Protein AF-A0A7X8T8I6-F1 (afdb_monomer)

Foldseek 3Di:
DDDDPDPDDDDPDPPQQKDWDKDADPPPRDIDIDIGGDPPDDDALVVSLVSLLVNLLVVLVVVCVSVVNDDDDPVRSVVSSVVSSVVVSVVCCVVVVPPDPND

Mean predicted aligned error: 7.25 Å

Solvent-accessible surface area (backbone atoms only — not comparable to full-atom values): 6509 Å² total; per-residue (Å²): 132,87,73,72,99,58,91,66,75,78,90,82,60,86,93,51,65,46,50,68,47,79,47,72,38,93,86,76,70,50,72,49,77,47,78,46,72,54,84,78,67,96,65,54,68,66,59,52,51,54,41,45,46,55,40,20,48,53,53,46,53,51,50,30,56,73,74,69,50,86,74,73,52,74,65,55,50,53,53,47,34,50,54,45,26,52,53,51,51,53,53,48,45,73,7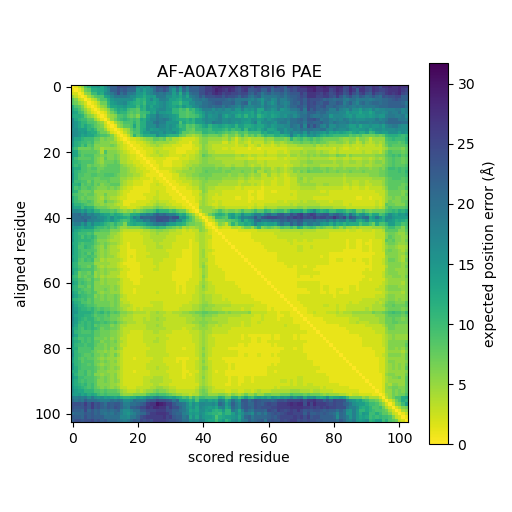5,65,54,83,84,66,84,79,125

Secondary structure (DSSP, 8-state):
-PPPS-SSPP---TT-SEEEEEEE-TTT--EEEEEEE---S---HHHHHHHHHHHHHHHHHHHHHHHT-SS--HHHHHHHHHHHHHHHHHHHHHHH-SS----

Radius of gyration: 15.05 Å; Cα contacts (8 Å, |Δi|>4): 77; chains: 1; bounding box: 36×36×39 Å

Structure (mmCIF, N/CA/C/O backbone):
data_AF-A0A7X8T8I6-F1
#
_entry.id   AF-A0A7X8T8I6-F1
#
loop_
_atom_site.group_PDB
_atom_site.id
_atom_site.type_symbol
_atom_site.label_atom_id
_atom_site.label_alt_id
_atom_site.label_comp_id
_atom_site.label_asym_id
_atom_site.label_entity_id
_atom_site.label_seq_id
_atom_site.pdbx_PDB_ins_code
_atom_site.Cartn_x
_atom_site.Cartn_y
_atom_site.Cartn_z
_atom_site.occupancy
_atom_site.B_iso_or_equiv
_atom_site.auth_seq_id
_atom_site.auth_comp_id
_atom_site.auth_asym_id
_atom_site.auth_atom_id
_atom_site.pdbx_PDB_model_num
ATOM 1 N N . MET A 1 1 ? 11.773 -21.744 1.886 1.00 35.81 1 MET A N 1
ATOM 2 C CA . MET A 1 1 ? 10.800 -20.642 2.030 1.00 35.81 1 MET A CA 1
ATOM 3 C C . MET A 1 1 ? 10.059 -20.865 3.340 1.00 35.81 1 MET A C 1
ATOM 5 O O . MET A 1 1 ? 9.284 -21.810 3.426 1.00 35.81 1 MET A O 1
ATOM 9 N N . GLN A 1 2 ? 10.402 -20.117 4.392 1.00 30.53 2 GLN A N 1
ATOM 10 C CA . GLN A 1 2 ? 9.700 -20.209 5.676 1.00 30.53 2 GLN A CA 1
ATOM 11 C C . GLN A 1 2 ? 8.311 -19.603 5.491 1.00 30.53 2 GLN A C 1
ATOM 13 O O . GLN A 1 2 ? 8.185 -18.434 5.142 1.00 30.53 2 GLN A O 1
ATOM 18 N N . ARG A 1 3 ? 7.278 -20.427 5.659 1.00 41.41 3 ARG A N 1
ATOM 19 C CA . ARG A 1 3 ? 5.897 -19.959 5.706 1.00 41.41 3 ARG A CA 1
ATOM 20 C C . ARG A 1 3 ? 5.717 -19.301 7.069 1.00 41.41 3 ARG A C 1
ATOM 22 O O . ARG A 1 3 ? 5.993 -19.942 8.084 1.00 41.41 3 ARG A O 1
ATOM 29 N N . LEU A 1 4 ? 5.285 -18.038 7.098 1.00 50.59 4 LEU A N 1
ATOM 30 C CA . LEU A 1 4 ? 4.650 -17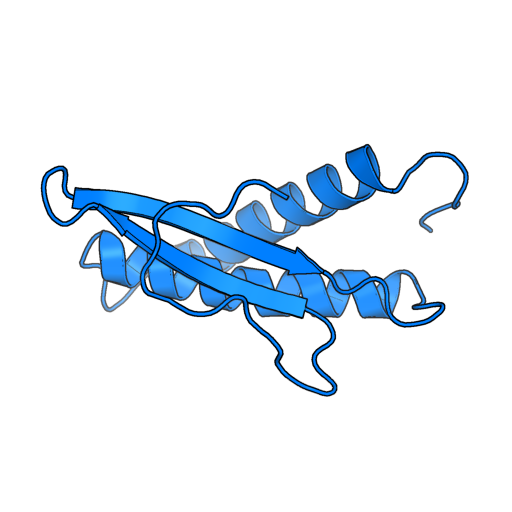.506 8.303 1.00 50.59 4 LEU A CA 1
ATOM 31 C C . LEU A 1 4 ? 3.537 -18.501 8.658 1.00 50.59 4 LEU A C 1
ATOM 33 O O . LEU A 1 4 ? 2.881 -19.002 7.744 1.00 50.59 4 LEU A O 1
ATOM 37 N N . ASN A 1 5 ? 3.357 -18.842 9.932 1.00 53.53 5 ASN A N 1
ATOM 38 C CA . ASN A 1 5 ? 2.374 -19.836 10.382 1.00 53.53 5 ASN A CA 1
ATOM 39 C C . ASN A 1 5 ? 0.933 -19.280 10.277 1.00 53.53 5 ASN A C 1
ATOM 41 O O . ASN A 1 5 ? 0.187 -19.258 11.248 1.00 53.53 5 ASN A O 1
ATOM 45 N N . SER A 1 6 ? 0.596 -18.735 9.109 1.00 48.62 6 SER A N 1
ATOM 46 C CA . SER A 1 6 ? -0.675 -18.142 8.739 1.00 48.62 6 SER A CA 1
ATOM 47 C C . SER A 1 6 ? -1.511 -19.200 8.034 1.00 48.62 6 SER A C 1
ATOM 49 O O . SER A 1 6 ? -1.027 -19.899 7.141 1.00 48.62 6 SER A O 1
ATOM 51 N N . ALA A 1 7 ? -2.776 -19.306 8.436 1.00 55.66 7 ALA A N 1
ATOM 52 C CA . ALA A 1 7 ? -3.763 -20.136 7.756 1.00 55.66 7 ALA A CA 1
ATOM 53 C C . ALA A 1 7 ? -4.179 -19.553 6.393 1.00 55.66 7 ALA A C 1
ATOM 55 O O . ALA A 1 7 ? -4.833 -20.239 5.609 1.00 55.66 7 ALA A O 1
ATOM 56 N N . ILE A 1 8 ? -3.817 -18.297 6.107 1.00 55.16 8 ILE A N 1
ATOM 57 C CA . ILE A 1 8 ? -4.191 -17.631 4.865 1.00 55.16 8 ILE A CA 1
ATOM 58 C C . ILE A 1 8 ? -3.227 -18.099 3.762 1.00 55.16 8 ILE A C 1
ATOM 60 O O . ILE A 1 8 ? -2.009 -17.967 3.933 1.00 55.16 8 ILE A O 1
ATOM 64 N N . PRO A 1 9 ? -3.730 -18.667 2.647 1.00 60.09 9 PRO A N 1
ATOM 65 C CA . PRO A 1 9 ? -2.879 -19.073 1.537 1.00 60.09 9 PRO A CA 1
ATOM 66 C C . PRO A 1 9 ? -2.058 -17.883 1.032 1.00 60.09 9 PRO A C 1
ATOM 68 O O . PRO A 1 9 ? -2.509 -16.736 1.073 1.00 60.09 9 PRO A O 1
ATOM 71 N N . TRP A 1 10 ? -0.836 -18.162 0.568 1.00 60.19 10 TRP A N 1
ATOM 72 C CA . TRP A 1 10 ? -0.046 -17.153 -0.133 1.00 60.19 10 TRP A CA 1
ATOM 73 C C . TRP A 1 10 ? -0.861 -16.657 -1.332 1.00 60.19 10 TRP A C 1
ATOM 75 O O . TRP A 1 10 ? -1.450 -17.497 -2.021 1.00 60.19 10 TRP A O 1
ATOM 85 N N . PRO A 1 11 ? -0.931 -15.342 -1.576 1.00 58.59 11 PRO A N 1
ATOM 86 C CA . PRO A 1 11 ? -1.724 -14.804 -2.666 1.00 58.59 11 PRO A CA 1
ATOM 87 C C . PRO A 1 11 ? -1.154 -15.273 -4.005 1.00 58.59 11 PRO A C 1
ATOM 89 O O . PRO A 1 11 ? -0.152 -14.758 -4.492 1.00 58.59 11 PRO A O 1
ATOM 92 N N . ASP A 1 12 ? -1.797 -16.274 -4.597 1.00 55.41 12 ASP A N 1
ATOM 93 C CA . ASP A 1 12 ? -1.667 -16.605 -6.010 1.00 55.41 12 ASP A CA 1
ATOM 94 C C . ASP A 1 12 ? -2.874 -15.986 -6.711 1.00 55.41 12 ASP A C 1
ATOM 96 O O . ASP A 1 12 ? -3.899 -16.638 -6.905 1.00 55.41 12 ASP A O 1
ATOM 100 N N . VAL A 1 13 ? -2.806 -14.672 -6.952 1.00 60.72 13 VAL A N 1
ATOM 101 C CA . VAL A 1 13 ? -3.826 -13.950 -7.721 1.00 60.72 13 VAL A CA 1
ATOM 102 C C . VAL A 1 13 ? -3.325 -13.867 -9.164 1.00 60.72 13 VAL A C 1
ATOM 104 O O . VAL A 1 13 ? -2.426 -13.064 -9.447 1.00 60.72 13 VAL A O 1
ATOM 107 N N . PRO A 1 14 ? -3.859 -14.688 -10.090 1.00 55.97 14 PRO A N 1
ATOM 108 C CA . PRO A 1 14 ? -3.423 -14.666 -11.477 1.00 55.97 14 PRO A CA 1
ATOM 109 C C . PRO A 1 14 ? -3.650 -13.274 -12.074 1.00 55.97 14 PRO A C 1
ATOM 111 O O . PRO A 1 14 ? -4.703 -12.673 -11.868 1.00 55.97 14 PRO A O 1
ATOM 114 N N . ASN A 1 15 ? -2.679 -12.776 -12.841 1.00 62.97 15 ASN A N 1
ATOM 115 C CA . ASN A 1 15 ? -2.713 -11.471 -13.521 1.00 62.97 15 ASN A CA 1
ATOM 116 C C . ASN A 1 15 ? -2.707 -10.221 -12.615 1.00 62.97 15 ASN A C 1
ATOM 118 O O . ASN A 1 15 ? -2.918 -9.117 -13.118 1.00 62.97 15 ASN A O 1
ATOM 122 N N . ALA A 1 16 ? -2.434 -10.346 -11.313 1.00 72.12 16 ALA A N 1
ATOM 123 C CA . ALA A 1 16 ? -2.253 -9.183 -10.446 1.00 72.12 16 ALA A CA 1
ATOM 124 C C . ALA A 1 16 ? -0.832 -8.604 -10.565 1.00 72.12 16 ALA A C 1
ATOM 126 O O . ALA A 1 16 ? 0.155 -9.342 -10.612 1.00 72.12 16 ALA A O 1
ATOM 127 N N . GLY A 1 17 ? -0.725 -7.273 -10.605 1.00 79.00 17 GLY A N 1
ATOM 128 C CA . GLY A 1 17 ? 0.561 -6.566 -10.593 1.00 79.00 17 GLY A CA 1
ATOM 129 C C . GLY A 1 17 ? 1.225 -6.490 -9.218 1.00 79.00 17 GLY A C 1
ATOM 130 O O . GLY A 1 17 ? 2.450 -6.415 -9.106 1.00 79.00 17 GLY A O 1
ATOM 131 N N . GLY A 1 18 ? 0.399 -6.530 -8.181 1.00 85.50 18 GLY A N 1
ATOM 132 C CA . GLY A 1 18 ? 0.772 -6.563 -6.781 1.00 85.50 18 GLY A CA 1
ATOM 133 C C . GLY A 1 18 ? -0.387 -7.111 -5.953 1.00 85.50 18 GLY A C 1
ATOM 134 O O . GLY A 1 18 ? -1.430 -7.474 -6.501 1.00 85.50 18 GLY A O 1
ATOM 135 N N . HIS A 1 19 ? -0.166 -7.242 -4.652 1.00 87.69 19 HIS A N 1
ATOM 136 C CA . HIS A 1 19 ? -1.169 -7.715 -3.714 1.00 87.69 19 HIS A CA 1
ATOM 137 C C . HIS A 1 19 ? -0.876 -7.220 -2.299 1.00 87.69 19 HIS A C 1
ATOM 139 O O . HIS A 1 19 ? 0.268 -7.294 -1.843 1.00 87.69 19 HIS A O 1
ATOM 145 N N . THR A 1 20 ? -1.919 -6.820 -1.575 1.00 89.75 20 THR A N 1
ATOM 146 C CA . THR A 1 20 ? -1.850 -6.465 -0.157 1.00 89.75 20 THR A CA 1
ATOM 147 C C . THR A 1 20 ? -2.590 -7.491 0.690 1.00 89.75 20 THR A C 1
ATOM 149 O O . THR A 1 20 ? -3.783 -7.722 0.508 1.00 89.75 20 THR A O 1
ATOM 152 N N . GLN A 1 21 ? -1.885 -8.071 1.658 1.00 87.50 21 GLN A N 1
ATOM 153 C CA . GLN A 1 21 ? -2.416 -9.043 2.604 1.00 87.50 21 GLN A CA 1
ATOM 154 C C . GLN A 1 21 ? -2.226 -8.549 4.035 1.00 87.50 21 GLN A C 1
ATOM 156 O O . GLN A 1 21 ? -1.127 -8.174 4.430 1.00 87.50 21 GLN A O 1
ATOM 161 N N . TRP A 1 22 ? -3.276 -8.616 4.843 1.00 86.25 22 TRP A N 1
ATOM 162 C CA . TRP A 1 22 ? -3.214 -8.340 6.274 1.00 86.25 22 TRP A CA 1
ATOM 163 C C . TRP A 1 22 ? -3.226 -9.652 7.064 1.00 86.25 22 TRP A C 1
ATOM 165 O O . TRP A 1 22 ? -4.033 -10.547 6.816 1.00 86.25 22 TRP A O 1
ATOM 175 N N . LEU A 1 23 ? -2.302 -9.761 8.016 1.00 86.25 23 LEU A N 1
ATOM 176 C CA . LEU A 1 23 ? -2.201 -10.835 8.994 1.00 86.25 23 LEU A CA 1
ATOM 177 C C . LEU A 1 23 ? -2.394 -10.257 10.402 1.00 86.25 23 LEU A C 1
ATOM 179 O O . LEU A 1 23 ? -1.706 -9.307 10.769 1.00 86.25 23 LEU A O 1
ATOM 183 N N . LYS A 1 24 ? -3.297 -10.836 11.196 1.00 86.81 24 LYS A N 1
ATOM 184 C CA . LYS A 1 24 ? -3.555 -10.445 12.589 1.00 86.81 24 LYS A CA 1
ATOM 185 C C . LYS A 1 24 ? -3.171 -11.569 13.543 1.00 86.81 24 LYS A C 1
ATOM 187 O O . LYS A 1 24 ? -3.391 -12.740 13.242 1.00 86.81 24 LYS A O 1
ATOM 192 N N . ASN A 1 25 ? -2.615 -11.222 14.697 1.00 85.75 25 ASN A N 1
ATOM 193 C CA . ASN A 1 25 ? -2.431 -12.146 15.802 1.00 85.75 25 ASN A CA 1
ATOM 194 C C . ASN A 1 25 ? -3.665 -12.122 16.712 1.00 85.75 25 ASN A C 1
ATOM 196 O O . ASN A 1 25 ? -3.869 -11.173 17.464 1.00 85.75 25 ASN A O 1
ATOM 200 N N . ASP A 1 26 ? -4.445 -13.202 16.705 1.00 83.44 26 ASP A N 1
ATOM 201 C CA . ASP A 1 26 ? -5.686 -13.308 17.487 1.00 83.44 26 ASP A CA 1
ATOM 202 C C . ASP A 1 26 ? -5.487 -13.207 19.011 1.00 83.44 26 ASP A C 1
ATOM 204 O O . ASP A 1 26 ? -6.450 -13.003 19.747 1.00 83.44 26 ASP A O 1
ATOM 208 N N . LYS A 1 27 ? -4.255 -13.375 19.513 1.00 85.00 27 LYS A N 1
ATOM 209 C CA . LYS A 1 27 ? -3.948 -13.299 20.951 1.00 85.00 27 LYS A CA 1
ATOM 210 C C . LYS A 1 27 ? -3.462 -11.926 21.397 1.00 85.00 27 LYS A C 1
ATOM 212 O O . LYS A 1 27 ? -3.745 -11.541 22.527 1.00 85.00 27 LYS A O 1
ATOM 217 N N . THR A 1 28 ? -2.668 -11.249 20.569 1.00 89.38 28 THR A N 1
ATOM 218 C CA . THR A 1 28 ? -2.023 -9.971 20.932 1.00 89.38 28 THR A CA 1
ATOM 219 C C . THR A 1 28 ? -2.671 -8.768 20.269 1.00 89.38 28 THR A C 1
ATOM 221 O O . THR A 1 28 ? -2.324 -7.645 20.610 1.00 89.38 28 THR A O 1
ATOM 224 N N . ASP A 1 29 ? -3.593 -8.998 19.336 1.00 84.44 29 ASP A N 1
ATOM 225 C CA . ASP A 1 29 ? -4.199 -7.991 18.465 1.00 84.44 29 ASP A CA 1
ATOM 226 C C . ASP A 1 29 ? -3.219 -7.336 17.473 1.00 84.44 29 ASP A C 1
ATOM 228 O O . ASP A 1 29 ? -3.653 -6.636 16.569 1.00 84.44 29 ASP A O 1
ATOM 232 N N . GLU A 1 30 ? -1.915 -7.619 17.560 1.00 89.00 30 GLU A N 1
ATOM 233 C CA . GLU A 1 30 ? -0.905 -7.089 16.641 1.00 89.00 30 GLU A CA 1
ATOM 234 C C . GLU A 1 30 ? -1.192 -7.495 15.190 1.00 89.00 30 GLU A C 1
ATOM 236 O O . GLU A 1 30 ? -1.536 -8.646 14.900 1.00 89.00 30 GLU A O 1
ATOM 241 N N . ALA A 1 31 ? -0.992 -6.559 14.263 1.00 88.62 31 ALA A N 1
ATOM 242 C CA . ALA A 1 31 ? -1.206 -6.773 12.840 1.00 88.62 31 ALA A CA 1
ATOM 243 C C . ALA A 1 31 ? 0.054 -6.480 12.018 1.00 88.62 31 ALA A C 1
ATOM 245 O O . ALA A 1 31 ? 0.836 -5.578 12.316 1.00 88.62 31 ALA A O 1
ATOM 246 N N . ILE A 1 32 ? 0.227 -7.245 10.944 1.00 91.81 32 ILE A N 1
ATOM 247 C CA . ILE A 1 32 ? 1.225 -7.016 9.902 1.00 91.81 32 ILE A CA 1
ATOM 248 C C . ILE A 1 32 ? 0.481 -6.884 8.579 1.00 91.81 32 ILE A C 1
ATOM 250 O O . ILE A 1 32 ? -0.393 -7.695 8.271 1.00 91.81 32 ILE A O 1
ATOM 254 N N . ILE A 1 33 ? 0.865 -5.895 7.777 1.00 92.81 33 ILE A N 1
ATOM 255 C CA . ILE A 1 33 ? 0.394 -5.748 6.402 1.00 92.81 33 ILE A CA 1
ATOM 256 C C . ILE A 1 33 ? 1.568 -6.045 5.470 1.00 92.81 33 ILE A C 1
ATOM 258 O O . ILE A 1 33 ? 2.640 -5.452 5.581 1.00 92.81 33 ILE A O 1
ATOM 262 N N . LEU A 1 34 ? 1.370 -7.002 4.572 1.00 91.50 34 LEU A N 1
ATOM 263 C CA . LEU A 1 34 ? 2.323 -7.429 3.562 1.00 91.50 34 LEU A CA 1
ATOM 264 C C . LEU A 1 34 ? 1.889 -6.866 2.215 1.00 91.50 34 LEU A C 1
ATOM 266 O O . LEU A 1 34 ? 0.813 -7.199 1.729 1.00 91.50 34 LEU A O 1
ATOM 270 N N . VAL A 1 35 ? 2.750 -6.060 1.602 1.00 91.19 35 VAL A N 1
ATOM 271 C CA . VAL A 1 35 ? 2.586 -5.612 0.216 1.00 91.19 35 VAL A CA 1
ATOM 272 C C . VAL A 1 35 ? 3.569 -6.381 -0.652 1.00 91.19 35 VAL A C 1
ATOM 274 O O . VAL A 1 35 ? 4.778 -6.363 -0.415 1.00 91.19 35 VAL A O 1
ATOM 277 N N . VAL A 1 36 ? 3.045 -7.067 -1.658 1.00 88.19 36 VAL A N 1
ATOM 278 C CA . VAL A 1 36 ? 3.807 -7.870 -2.608 1.00 88.19 36 VAL A CA 1
ATOM 279 C C . VAL A 1 36 ? 3.725 -7.196 -3.967 1.00 88.19 36 VAL A C 1
ATOM 281 O O . VAL A 1 36 ? 2.637 -6.932 -4.462 1.00 88.19 36 VAL A O 1
ATOM 284 N N . ILE A 1 37 ? 4.873 -6.947 -4.593 1.00 86.38 37 ILE A N 1
ATOM 285 C CA . ILE A 1 37 ? 4.948 -6.510 -5.990 1.00 86.38 37 ILE A CA 1
ATOM 286 C C . ILE A 1 37 ? 5.464 -7.689 -6.805 1.00 86.38 37 ILE A C 1
ATOM 288 O O . ILE A 1 37 ? 6.546 -8.213 -6.528 1.00 86.38 37 ILE A O 1
ATOM 292 N N . HIS A 1 38 ? 4.674 -8.150 -7.773 1.00 82.38 38 HIS A N 1
ATOM 293 C CA . HIS A 1 38 ? 5.037 -9.318 -8.565 1.00 82.38 38 HIS A CA 1
ATOM 294 C C . HIS A 1 38 ? 6.170 -8.978 -9.536 1.00 82.38 38 HIS A C 1
ATOM 296 O O . HIS A 1 38 ? 6.161 -7.943 -10.196 1.00 82.38 38 HIS A O 1
ATOM 302 N N . SER A 1 39 ? 7.139 -9.887 -9.662 1.00 72.75 39 SER A N 1
ATOM 303 C CA . SER A 1 39 ? 8.273 -9.751 -10.587 1.00 72.75 39 SER A CA 1
ATOM 304 C C . SER A 1 39 ? 7.905 -10.009 -12.053 1.00 72.75 39 SER A C 1
ATOM 306 O O . SER A 1 39 ? 8.785 -10.011 -12.915 1.00 72.75 39 SER A O 1
ATOM 308 N N . ALA A 1 40 ? 6.628 -10.281 -12.343 1.00 60.97 40 ALA A N 1
ATOM 309 C CA . ALA A 1 40 ? 6.173 -10.673 -13.664 1.00 60.97 40 ALA A CA 1
ATOM 310 C C . ALA A 1 40 ? 6.280 -9.499 -14.657 1.00 60.97 40 ALA A C 1
ATOM 312 O O . ALA A 1 40 ? 5.511 -8.541 -14.594 1.00 60.97 40 ALA A O 1
ATOM 313 N N . ALA A 1 41 ? 7.218 -9.665 -15.594 1.00 49.31 41 ALA A N 1
ATOM 314 C CA . ALA A 1 41 ? 7.523 -8.836 -16.761 1.00 49.31 41 ALA A CA 1
ATOM 315 C C . ALA A 1 41 ? 8.174 -7.464 -16.501 1.00 49.31 41 ALA A C 1
ATOM 317 O O . ALA A 1 41 ? 8.109 -6.881 -15.420 1.00 49.31 41 ALA A O 1
ATOM 318 N N . GLU A 1 42 ? 8.873 -6.981 -17.530 1.00 57.34 42 GLU A N 1
ATO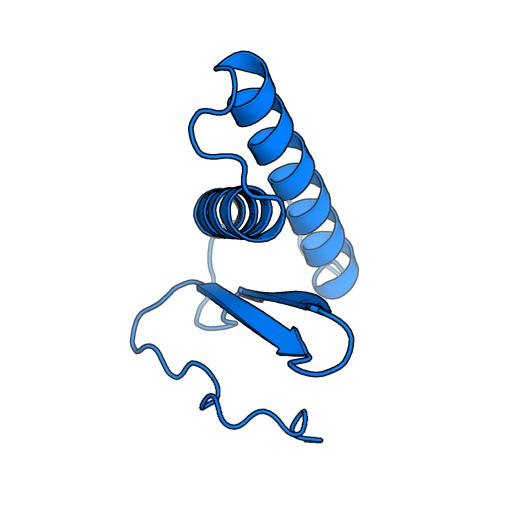M 319 C CA . GLU A 1 42 ? 9.480 -5.654 -17.617 1.00 57.34 42 GLU A CA 1
ATOM 320 C C . GLU A 1 42 ? 8.402 -4.572 -17.513 1.00 57.34 42 GLU A C 1
ATOM 322 O O . GLU A 1 42 ? 7.868 -4.105 -18.512 1.00 57.34 42 GLU A O 1
ATOM 327 N N . ARG A 1 43 ? 8.057 -4.199 -16.283 1.00 70.00 43 ARG A N 1
ATOM 328 C CA . ARG A 1 43 ? 7.185 -3.061 -16.018 1.00 70.00 43 ARG A CA 1
ATOM 329 C C . ARG A 1 43 ? 7.987 -1.773 -16.087 1.00 70.00 43 ARG A C 1
ATOM 331 O O . ARG A 1 43 ? 9.054 -1.667 -15.472 1.00 70.00 43 ARG A O 1
ATOM 338 N N . ASP A 1 44 ? 7.449 -0.802 -16.814 1.00 79.62 44 ASP A N 1
ATOM 339 C CA . ASP A 1 44 ? 7.896 0.584 -16.726 1.00 79.62 44 ASP A CA 1
ATOM 340 C C . ASP A 1 44 ? 7.752 1.077 -15.272 1.00 79.62 44 ASP A C 1
ATOM 342 O O . ASP A 1 44 ? 6.882 0.633 -14.516 1.00 79.62 44 ASP A O 1
ATOM 346 N N . ALA A 1 45 ? 8.626 1.998 -14.870 1.00 83.06 45 ALA A N 1
ATOM 347 C CA . ALA A 1 45 ? 8.614 2.627 -13.561 1.00 83.06 45 ALA A CA 1
ATOM 348 C C . ALA A 1 45 ? 7.230 3.184 -13.202 1.00 83.06 45 ALA A C 1
ATOM 350 O O . ALA A 1 45 ? 6.787 3.021 -12.063 1.00 83.06 45 ALA A O 1
ATOM 351 N N . LEU A 1 46 ? 6.522 3.777 -14.171 1.00 85.31 46 LEU A N 1
ATOM 352 C CA . LEU A 1 46 ? 5.172 4.290 -13.955 1.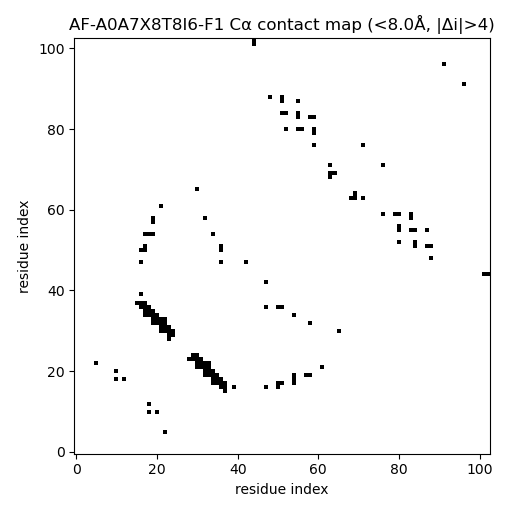00 85.31 46 LEU A CA 1
ATOM 353 C C . LEU A 1 46 ? 4.194 3.181 -13.547 1.00 85.31 46 LEU A C 1
ATOM 355 O O . LEU A 1 46 ? 3.459 3.353 -12.581 1.00 85.31 46 LEU A O 1
ATOM 359 N N . GLU A 1 47 ? 4.198 2.031 -14.223 1.00 86.00 47 GLU A N 1
ATOM 360 C CA . GLU A 1 47 ? 3.284 0.921 -13.910 1.00 86.00 47 GLU A CA 1
ATOM 361 C C . GLU A 1 47 ? 3.510 0.363 -12.504 1.00 86.00 47 GLU A C 1
ATOM 363 O O . GLU A 1 47 ? 2.560 0.034 -11.785 1.00 86.00 47 GLU A O 1
ATOM 368 N N . VAL A 1 48 ? 4.774 0.270 -12.090 1.00 87.00 48 VAL A N 1
ATOM 369 C CA . VAL A 1 48 ? 5.117 -0.162 -10.734 1.00 87.00 48 VAL A CA 1
ATOM 370 C C . VAL A 1 48 ? 4.680 0.876 -9.709 1.00 87.00 48 VAL A C 1
ATOM 372 O O . VAL A 1 48 ? 4.072 0.497 -8.713 1.00 87.00 48 VAL A O 1
ATOM 375 N N . ILE A 1 49 ? 4.931 2.167 -9.950 1.00 90.75 49 ILE A N 1
ATOM 376 C CA . ILE A 1 49 ? 4.481 3.243 -9.056 1.00 90.75 49 ILE A CA 1
ATOM 377 C C . ILE A 1 49 ? 2.957 3.214 -8.924 1.00 90.75 49 ILE A C 1
ATOM 379 O O . ILE A 1 49 ? 2.451 3.229 -7.807 1.00 90.75 49 ILE A O 1
ATOM 383 N N . MET A 1 50 ? 2.225 3.088 -10.033 1.00 91.56 50 MET A N 1
ATOM 384 C CA . MET A 1 50 ? 0.762 2.993 -10.022 1.00 91.56 50 MET A CA 1
ATOM 385 C C . MET A 1 50 ? 0.269 1.760 -9.257 1.00 91.56 50 MET A C 1
ATOM 387 O O . MET A 1 50 ? -0.704 1.853 -8.513 1.00 91.56 50 MET A O 1
ATOM 391 N N . THR A 1 51 ? 0.963 0.624 -9.387 1.00 91.62 51 THR A N 1
ATOM 392 C CA . THR A 1 51 ? 0.669 -0.581 -8.595 1.00 91.62 51 THR A CA 1
ATOM 393 C C . THR A 1 51 ? 0.901 -0.318 -7.107 1.00 91.62 51 THR A C 1
ATOM 395 O O . THR A 1 51 ? 0.039 -0.619 -6.295 1.00 91.62 51 THR A O 1
ATOM 398 N N . ILE A 1 52 ? 2.026 0.296 -6.731 1.00 93.19 52 ILE A N 1
ATOM 399 C CA . ILE A 1 52 ? 2.330 0.609 -5.329 1.00 93.19 52 ILE A CA 1
ATOM 400 C C . ILE A 1 52 ? 1.295 1.571 -4.735 1.00 93.19 52 ILE A C 1
ATOM 402 O O . ILE A 1 52 ? 0.857 1.361 -3.608 1.00 93.19 52 ILE A O 1
ATOM 406 N N . VAL A 1 53 ? 0.884 2.600 -5.481 1.00 96.00 53 VAL A N 1
ATOM 407 C CA . VAL A 1 53 ? -0.153 3.546 -5.039 1.00 96.00 53 VAL A CA 1
ATOM 408 C C . VAL A 1 53 ? -1.494 2.833 -4.849 1.00 96.00 53 VAL A C 1
ATOM 410 O O . VAL A 1 53 ? -2.176 3.088 -3.862 1.00 96.00 53 VAL A O 1
ATOM 413 N N . HIS A 1 54 ? -1.856 1.907 -5.743 1.00 94.50 54 HIS A N 1
ATOM 414 C CA . HIS A 1 54 ? -3.058 1.082 -5.588 1.00 94.50 54 HIS A CA 1
ATOM 415 C C . HIS A 1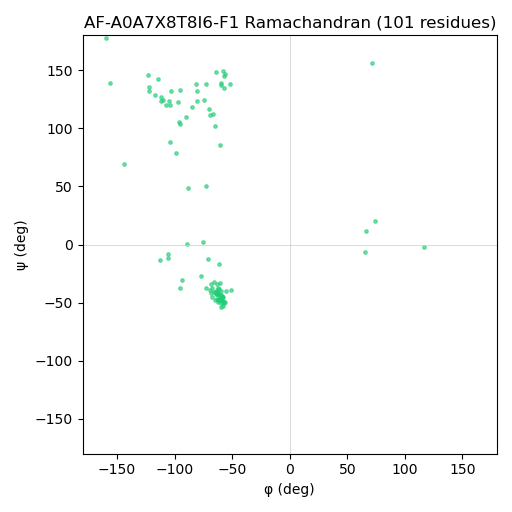 54 ? -3.010 0.250 -4.300 1.00 94.50 54 HIS A C 1
ATOM 417 O O . HIS A 1 54 ? -3.925 0.315 -3.483 1.00 94.50 54 HIS A O 1
ATOM 423 N N . GLU A 1 55 ? -1.909 -0.467 -4.073 1.00 95.62 55 GLU A N 1
ATOM 424 C CA . GLU A 1 55 ? -1.729 -1.265 -2.860 1.00 95.62 55 GLU A CA 1
ATOM 425 C C . GLU A 1 55 ? -1.693 -0.397 -1.586 1.00 95.62 55 GLU A C 1
ATOM 427 O O . GLU A 1 55 ? -2.223 -0.792 -0.549 1.00 95.62 55 GLU A O 1
ATOM 432 N N . ALA A 1 56 ? -1.150 0.823 -1.650 1.00 97.75 56 ALA A N 1
ATOM 433 C CA . ALA A 1 56 ? -1.147 1.760 -0.526 1.00 97.75 56 ALA A CA 1
ATOM 434 C C . ALA A 1 56 ? -2.564 2.144 -0.063 1.00 97.75 56 ALA A C 1
ATOM 436 O O . ALA A 1 56 ? -2.780 2.328 1.137 1.00 97.75 56 ALA A O 1
ATOM 437 N N . VAL A 1 57 ? -3.537 2.213 -0.981 1.00 97.69 57 VAL A N 1
ATOM 438 C CA . VAL A 1 57 ? -4.952 2.419 -0.631 1.00 97.69 57 VAL A CA 1
ATOM 439 C C . VAL A 1 57 ? -5.472 1.251 0.209 1.00 97.69 57 VAL A C 1
ATOM 441 O O . VAL A 1 57 ? -6.140 1.474 1.216 1.00 97.69 57 VAL A O 1
ATOM 444 N N . HIS A 1 58 ? -5.128 0.010 -0.141 1.00 95.69 58 HIS A N 1
ATOM 445 C CA . HIS A 1 58 ? -5.522 -1.161 0.648 1.00 95.69 58 HIS A CA 1
ATOM 446 C C . HIS A 1 58 ? -4.868 -1.177 2.030 1.00 95.69 58 HIS A C 1
ATOM 448 O O . HIS A 1 58 ? -5.540 -1.454 3.021 1.00 95.69 58 HIS A O 1
ATOM 454 N N . VAL A 1 59 ? -3.586 -0.810 2.129 1.00 97.44 59 VAL A N 1
ATOM 455 C CA . VAL A 1 59 ? -2.911 -0.642 3.427 1.00 97.44 59 VAL A CA 1
ATOM 456 C C . VAL A 1 59 ? -3.643 0.391 4.289 1.00 97.44 59 VAL A C 1
ATOM 458 O O . VAL A 1 59 ? -3.877 0.133 5.467 1.00 97.44 59 VAL A O 1
ATOM 461 N N . TRP A 1 60 ? -4.027 1.537 3.714 1.00 97.94 60 TRP A N 1
ATOM 462 C CA . TRP A 1 60 ? -4.782 2.572 4.424 1.00 97.94 60 TRP A CA 1
ATOM 463 C C . TRP A 1 60 ? -6.127 2.049 4.937 1.00 97.94 60 TRP A C 1
ATOM 465 O O . TRP A 1 60 ? -6.439 2.205 6.114 1.00 97.94 60 TRP A O 1
ATOM 475 N N . GLN A 1 61 ? -6.888 1.365 4.080 1.00 96.00 61 GLN A N 1
ATOM 476 C CA . GLN A 1 61 ? -8.175 0.766 4.443 1.00 96.00 61 GLN A CA 1
ATOM 477 C C . GLN A 1 61 ? -8.035 -0.237 5.595 1.00 96.00 61 GLN A C 1
ATOM 479 O O . GLN A 1 61 ? -8.809 -0.178 6.549 1.00 96.00 61 GLN A O 1
ATOM 484 N N . PHE A 1 62 ? -7.025 -1.114 5.547 1.00 95.00 62 PHE A N 1
ATOM 485 C CA . PHE A 1 62 ? -6.756 -2.066 6.628 1.00 95.00 62 PHE A CA 1
ATOM 486 C C . PHE A 1 62 ? -6.291 -1.385 7.912 1.00 95.00 62 PHE A C 1
ATOM 488 O O . PHE A 1 62 ? -6.680 -1.811 8.995 1.00 95.00 62 PHE A O 1
ATOM 495 N N . LEU A 1 63 ? -5.485 -0.326 7.816 1.00 95.94 63 LEU A N 1
ATOM 496 C CA . LEU A 1 63 ? -5.076 0.452 8.981 1.00 95.94 63 LEU A CA 1
ATOM 497 C C . LEU A 1 63 ? -6.287 1.100 9.658 1.00 95.94 63 LEU A C 1
ATOM 499 O O . LEU A 1 63 ? -6.423 0.981 10.872 1.00 95.94 63 LEU A O 1
ATOM 503 N N . CYS A 1 64 ? -7.160 1.749 8.883 1.00 96.75 64 CYS A N 1
ATOM 504 C CA . CYS A 1 64 ? -8.393 2.351 9.383 1.00 96.75 64 CYS A CA 1
ATOM 505 C C . CYS A 1 64 ? -9.281 1.314 10.079 1.00 96.75 64 CYS A C 1
ATOM 507 O O . CYS A 1 64 ? -9.657 1.521 11.231 1.00 96.75 64 CYS A O 1
ATOM 509 N N . ASP A 1 65 ? -9.537 0.173 9.432 1.00 94.44 65 ASP A N 1
ATOM 510 C CA . ASP A 1 65 ? -10.322 -0.917 10.023 1.00 94.44 65 ASP A CA 1
ATOM 511 C C . ASP A 1 65 ? -9.686 -1.438 11.323 1.00 94.44 65 ASP A C 1
ATOM 513 O O . ASP A 1 65 ? -10.355 -1.571 12.348 1.00 94.44 65 ASP A O 1
ATOM 517 N N . HIS A 1 66 ? -8.365 -1.637 11.324 1.00 93.56 66 HIS A N 1
ATOM 518 C CA . HIS A 1 66 ? -7.634 -2.143 12.482 1.00 93.56 66 HIS A CA 1
ATOM 519 C C . HIS A 1 66 ? -7.712 -1.211 13.701 1.00 93.56 66 HIS A C 1
ATOM 521 O O . HIS A 1 66 ? -7.831 -1.697 14.825 1.00 93.56 66 HIS A O 1
ATOM 527 N N . ILE A 1 67 ? -7.678 0.110 13.496 1.00 94.25 67 ILE A N 1
ATOM 528 C CA . ILE A 1 67 ? -7.779 1.099 14.584 1.00 94.25 67 ILE A CA 1
ATOM 529 C C . ILE A 1 67 ? -9.227 1.507 14.905 1.00 94.25 67 ILE A C 1
ATOM 531 O O . ILE A 1 67 ? -9.441 2.343 15.782 1.00 94.25 67 ILE A O 1
ATOM 535 N N . GLY A 1 68 ? -10.219 0.943 14.207 1.00 95.56 68 GLY A N 1
ATOM 536 C CA . GLY A 1 68 ? -11.633 1.285 14.370 1.00 95.56 68 GLY A CA 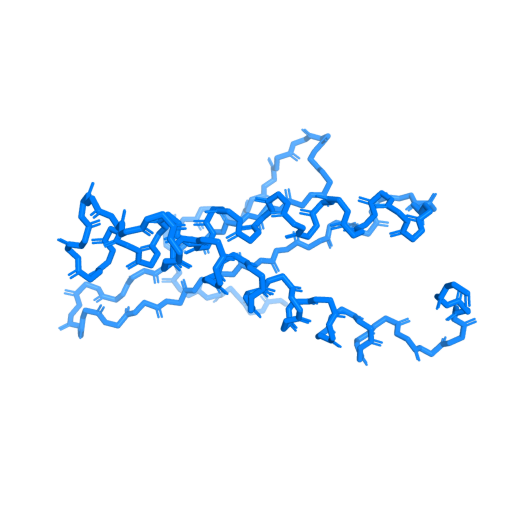1
ATOM 537 C C . GLY A 1 68 ? -12.035 2.643 13.779 1.00 95.56 68 GLY A C 1
ATOM 538 O O . GLY A 1 68 ? -13.066 3.197 14.163 1.00 95.56 68 GLY A O 1
ATOM 539 N N . GLU A 1 69 ? -11.242 3.191 12.856 1.00 97.25 69 GLU A N 1
ATOM 540 C CA . GLU A 1 69 ? -11.564 4.415 12.122 1.00 97.25 69 GLU A CA 1
ATOM 541 C C . GLU A 1 69 ? -12.443 4.084 10.908 1.00 97.25 69 GLU A C 1
ATOM 543 O O . GLU A 1 69 ? -12.036 3.366 10.000 1.00 97.25 69 GLU A O 1
ATOM 548 N N . SER A 1 70 ? -13.660 4.628 10.877 1.00 95.50 70 SER A N 1
ATOM 549 C CA . SER A 1 70 ? -14.664 4.337 9.837 1.00 95.50 70 SER A CA 1
ATOM 550 C C . SER A 1 70 ? -14.974 5.529 8.931 1.00 95.50 70 SER A C 1
ATOM 552 O O . SER A 1 70 ? -15.609 5.365 7.888 1.00 95.50 70 SER A O 1
ATOM 554 N N . LYS A 1 71 ? -14.541 6.734 9.312 1.00 96.94 71 LYS A N 1
ATOM 555 C CA . LYS A 1 71 ? -14.736 7.968 8.555 1.00 96.94 71 LYS A CA 1
ATOM 556 C C . LYS A 1 71 ? -13.500 8.866 8.708 1.00 96.94 71 LYS A C 1
ATOM 558 O O . LYS A 1 71 ? -13.598 9.934 9.325 1.00 96.94 71 LYS A O 1
ATOM 563 N N . PRO A 1 72 ? -12.353 8.465 8.127 1.00 96.75 72 PRO A N 1
ATOM 564 C CA . PRO A 1 72 ? -11.164 9.300 8.149 1.00 96.75 72 PRO A CA 1
ATOM 565 C C . PRO A 1 72 ? -11.462 10.666 7.519 1.00 96.75 72 PRO A C 1
ATOM 567 O O . PRO A 1 72 ? -12.254 10.794 6.581 1.00 96.75 72 PRO A O 1
ATOM 570 N N . GLY A 1 73 ? -10.837 11.716 8.051 1.00 97.81 73 GLY A N 1
ATOM 571 C CA . GLY A 1 73 ? -10.902 13.037 7.432 1.00 97.81 73 GLY A CA 1
ATOM 572 C C . GLY A 1 73 ? -10.246 13.024 6.049 1.00 97.81 73 GLY A C 1
ATOM 573 O O . GLY A 1 73 ? -9.266 12.315 5.842 1.00 97.81 73 GLY A O 1
ATOM 574 N N . ILE A 1 74 ? -10.735 13.856 5.125 1.00 97.88 74 ILE A N 1
ATOM 575 C CA . ILE A 1 74 ? -10.242 13.891 3.735 1.00 97.88 74 ILE A CA 1
ATOM 576 C C . ILE A 1 74 ? -8.723 14.126 3.643 1.00 97.88 74 ILE A C 1
ATOM 578 O O . ILE A 1 74 ? -8.038 13.464 2.873 1.00 97.88 74 ILE A O 1
ATOM 582 N N . GLU A 1 75 ? -8.180 15.008 4.487 1.00 98.25 75 GLU A N 1
ATOM 583 C CA . GLU A 1 75 ? -6.739 15.288 4.549 1.00 98.25 75 GLU A CA 1
ATOM 584 C C . GLU A 1 75 ? -5.966 14.136 5.193 1.00 98.25 75 GLU A C 1
ATOM 586 O O . GLU A 1 75 ? -4.863 13.804 4.772 1.00 98.25 75 GLU A O 1
ATOM 591 N N . MET A 1 76 ? -6.551 13.498 6.209 1.00 97.44 76 MET A N 1
ATOM 592 C CA . MET A 1 76 ? -5.942 12.351 6.879 1.00 97.44 76 MET A CA 1
ATOM 593 C C . MET A 1 76 ? -5.790 11.177 5.906 1.00 97.44 76 MET A C 1
ATOM 595 O O . MET A 1 76 ? -4.732 10.557 5.871 1.00 97.44 76 MET A O 1
ATOM 599 N N . GLU A 1 77 ? -6.811 10.916 5.090 1.00 98.31 77 GLU A N 1
ATOM 600 C CA . GLU A 1 77 ? -6.760 9.913 4.027 1.00 98.31 77 GLU A CA 1
ATOM 601 C C . GLU A 1 77 ? -5.737 10.281 2.946 1.00 98.31 77 GLU A C 1
ATOM 603 O O . GLU A 1 77 ? -4.884 9.457 2.610 1.00 98.31 77 GLU A O 1
ATOM 608 N N . ALA A 1 78 ? -5.754 11.527 2.460 1.00 98.25 78 ALA A N 1
ATOM 609 C CA . ALA A 1 78 ? -4.813 11.989 1.441 1.00 98.25 78 ALA A CA 1
ATOM 610 C C . ALA A 1 78 ? -3.349 11.843 1.897 1.00 98.25 78 ALA A C 1
ATOM 612 O O . ALA A 1 78 ? -2.545 11.195 1.223 1.00 98.25 78 ALA A O 1
ATOM 613 N N . TYR A 1 79 ? -3.009 12.379 3.074 1.00 98.38 79 TYR A N 1
ATOM 614 C CA . TYR A 1 79 ? -1.658 12.278 3.627 1.00 98.38 79 TYR A CA 1
ATOM 615 C C . TYR A 1 79 ? -1.292 10.853 4.047 1.00 98.38 79 TYR A C 1
ATOM 617 O O . TYR A 1 79 ? -0.131 10.457 3.921 1.00 98.38 79 TYR A O 1
ATOM 625 N N . GLY A 1 80 ? -2.259 10.072 4.529 1.00 97.94 80 GLY A N 1
ATOM 626 C CA . GLY A 1 80 ? -2.066 8.672 4.885 1.00 97.94 80 GLY A CA 1
ATOM 627 C C . GLY A 1 80 ? -1.610 7.848 3.685 1.00 97.94 80 GLY A C 1
ATOM 628 O O . GLY A 1 80 ? -0.550 7.219 3.727 1.00 97.94 80 GLY A O 1
ATOM 629 N N . ILE A 1 81 ? -2.361 7.924 2.585 1.00 98.38 81 ILE A N 1
ATOM 630 C CA . ILE A 1 81 ? -2.041 7.225 1.336 1.00 98.38 81 ILE A CA 1
ATOM 631 C C . ILE A 1 81 ? -0.731 7.751 0.735 1.00 98.38 81 ILE A C 1
ATOM 633 O O . ILE A 1 81 ? 0.092 6.945 0.293 1.00 98.38 81 ILE A O 1
ATOM 637 N N . GLU A 1 82 ? -0.484 9.068 0.756 1.00 98.50 82 GLU A N 1
ATOM 638 C CA . GLU A 1 82 ? 0.781 9.654 0.284 1.00 98.50 82 GLU A CA 1
ATOM 639 C C . GLU A 1 82 ? 1.984 9.074 1.042 1.00 98.50 82 GLU A C 1
ATOM 641 O O . GLU A 1 82 ? 2.962 8.626 0.433 1.00 98.50 82 GLU A O 1
ATOM 646 N N . ASN A 1 83 ? 1.915 9.049 2.374 1.00 98.44 83 ASN A N 1
ATOM 647 C CA . ASN A 1 83 ? 3.023 8.613 3.214 1.00 98.44 83 ASN A CA 1
ATOM 648 C C . ASN A 1 83 ? 3.295 7.105 3.089 1.00 98.44 83 ASN A C 1
ATOM 650 O O . ASN A 1 83 ? 4.457 6.686 3.021 1.00 98.44 83 ASN A O 1
ATOM 654 N N . ILE A 1 84 ? 2.236 6.292 3.002 1.00 98.38 84 ILE A N 1
ATOM 655 C CA . ILE A 1 84 ? 2.350 4.852 2.734 1.00 98.38 84 ILE A CA 1
ATOM 656 C C . ILE A 1 84 ? 2.985 4.632 1.356 1.00 98.38 84 ILE A C 1
ATOM 658 O O . ILE A 1 84 ? 3.969 3.900 1.246 1.00 98.38 84 ILE A O 1
ATOM 662 N N . SER A 1 85 ? 2.484 5.312 0.321 1.00 97.50 85 SER A N 1
ATOM 663 C CA . SER A 1 85 ? 3.000 5.195 -1.049 1.00 97.50 85 SER A CA 1
ATOM 664 C C . SER A 1 85 ? 4.486 5.543 -1.122 1.00 97.50 85 SER A C 1
ATOM 666 O O . SER A 1 85 ? 5.273 4.765 -1.658 1.00 97.50 85 SER A O 1
ATOM 668 N N . ARG A 1 86 ? 4.900 6.672 -0.526 1.00 97.00 86 ARG A N 1
ATOM 669 C CA . ARG A 1 86 ? 6.310 7.090 -0.462 1.00 97.00 86 ARG A CA 1
ATOM 670 C C . ARG A 1 86 ? 7.178 6.017 0.192 1.00 97.00 86 ARG A C 1
ATOM 672 O O . ARG A 1 86 ? 8.188 5.613 -0.382 1.00 97.00 86 ARG A O 1
ATOM 679 N N . SER A 1 87 ? 6.753 5.515 1.349 1.00 96.69 87 SER A N 1
ATOM 680 C CA . SER A 1 87 ? 7.480 4.483 2.097 1.00 96.69 87 SER A CA 1
ATOM 681 C C . SER A 1 87 ? 7.651 3.191 1.289 1.00 96.69 87 SER A C 1
ATOM 683 O O . SER A 1 87 ? 8.740 2.612 1.259 1.00 96.69 87 SER A O 1
ATOM 685 N N . LEU A 1 88 ? 6.598 2.750 0.594 1.00 94.19 88 LEU A N 1
ATOM 686 C CA . LEU A 1 88 ? 6.631 1.550 -0.244 1.00 94.19 88 LEU A CA 1
ATOM 687 C C . LEU A 1 88 ? 7.513 1.733 -1.486 1.00 94.19 88 LEU A C 1
ATOM 689 O O . LEU A 1 88 ? 8.290 0.835 -1.809 1.00 94.19 88 LEU A O 1
ATOM 693 N N . ILE A 1 89 ? 7.455 2.894 -2.149 1.00 92.00 89 ILE A N 1
ATOM 694 C CA . ILE A 1 89 ? 8.333 3.227 -3.283 1.00 92.00 89 ILE A CA 1
ATOM 695 C C . ILE A 1 89 ? 9.797 3.214 -2.837 1.00 92.00 89 ILE A C 1
ATOM 697 O O . ILE A 1 89 ? 10.636 2.591 -3.485 1.00 92.00 89 ILE A O 1
ATOM 701 N N . GLU A 1 90 ? 10.119 3.839 -1.704 1.00 91.25 90 GLU A N 1
ATOM 702 C CA . GLU A 1 90 ? 11.478 3.825 -1.158 1.00 91.25 90 GLU A CA 1
ATOM 703 C C . GLU A 1 90 ? 11.957 2.407 -0.825 1.00 91.25 90 GLU A C 1
ATOM 705 O O . GLU A 1 90 ? 13.103 2.058 -1.119 1.00 91.25 90 GLU A O 1
ATOM 710 N N . ALA A 1 91 ? 11.100 1.574 -0.227 1.00 90.56 91 ALA A N 1
ATOM 711 C CA . ALA A 1 91 ? 11.416 0.180 0.075 1.00 90.56 91 ALA A CA 1
ATOM 712 C C . ALA A 1 91 ? 11.642 -0.647 -1.204 1.00 90.56 91 ALA A C 1
ATOM 714 O O . ALA A 1 91 ? 12.609 -1.413 -1.294 1.00 90.56 91 ALA A O 1
ATOM 715 N N . TYR A 1 92 ? 10.802 -0.451 -2.220 1.00 87.88 92 TYR A N 1
ATOM 716 C CA . TYR A 1 92 ? 10.958 -1.084 -3.525 1.00 87.88 92 TYR A CA 1
ATOM 717 C C . TYR A 1 92 ? 12.278 -0.663 -4.189 1.00 87.88 92 TYR A C 1
ATOM 719 O O . TYR A 1 92 ? 13.078 -1.513 -4.581 1.00 87.88 92 TYR A O 1
ATOM 727 N N . CYS A 1 93 ? 12.586 0.636 -4.217 1.00 84.38 93 CYS A N 1
ATOM 728 C CA . CYS A 1 93 ? 13.851 1.159 -4.735 1.00 84.38 93 CYS A CA 1
ATOM 729 C C . CYS A 1 93 ? 15.069 0.616 -3.972 1.00 84.38 93 CYS A C 1
ATOM 731 O O . CYS A 1 93 ? 16.064 0.260 -4.593 1.00 84.38 93 CYS A O 1
ATOM 733 N N . LYS A 1 94 ? 15.016 0.480 -2.642 1.00 84.94 94 LYS A N 1
ATOM 734 C CA . LYS A 1 94 ? 16.125 -0.094 -1.852 1.00 84.94 94 LYS A CA 1
ATOM 735 C C . LYS A 1 94 ? 16.375 -1.575 -2.158 1.00 84.94 94 LYS A C 1
ATOM 737 O O . LYS A 1 94 ? 17.516 -2.025 -2.076 1.00 84.94 94 LYS A O 1
ATOM 742 N N . THR A 1 95 ? 15.331 -2.332 -2.497 1.00 79.25 95 THR A N 1
ATOM 743 C CA . THR A 1 95 ? 15.413 -3.790 -2.708 1.00 79.25 95 THR A CA 1
ATOM 744 C C . THR A 1 95 ? 15.649 -4.184 -4.166 1.00 79.25 95 THR A C 1
ATOM 746 O O . THR A 1 95 ? 16.317 -5.183 -4.419 1.00 79.25 95 THR A O 1
ATOM 749 N N . GLN A 1 96 ? 15.162 -3.390 -5.121 1.00 72.88 96 GLN A N 1
ATOM 750 C CA . GLN A 1 96 ? 15.303 -3.627 -6.564 1.00 72.88 96 GLN A CA 1
ATOM 751 C C . GLN A 1 96 ? 16.338 -2.695 -7.231 1.00 72.88 96 GLN A C 1
ATOM 753 O O . GLN A 1 96 ? 16.739 -2.910 -8.374 1.00 72.88 96 GLN A O 1
ATOM 758 N N . GLY A 1 97 ? 16.802 -1.653 -6.533 1.00 53.62 97 GLY A N 1
ATOM 759 C CA . GLY A 1 97 ? 17.628 -0.562 -7.066 1.00 53.62 97 GLY A CA 1
ATOM 760 C C . GLY A 1 97 ? 19.138 -0.790 -7.049 1.00 53.62 97 GLY A C 1
ATOM 761 O O . GLY A 1 97 ? 19.894 0.105 -6.678 1.00 53.62 97 GLY A O 1
ATOM 762 N N . LYS A 1 98 ? 19.612 -1.943 -7.530 1.00 44.50 98 LYS A N 1
ATOM 763 C CA . LYS A 1 98 ? 20.964 -2.019 -8.112 1.00 44.50 98 LYS A CA 1
ATOM 764 C C . LYS A 1 98 ? 20.839 -2.079 -9.633 1.00 44.50 98 LYS A C 1
ATOM 766 O O . LYS A 1 98 ? 20.781 -3.157 -10.208 1.00 44.50 98 LYS A O 1
ATOM 771 N N . GLY A 1 99 ? 2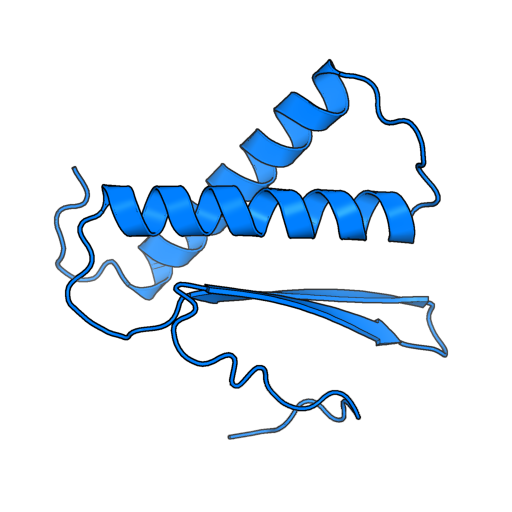0.804 -0.909 -10.279 1.00 48.19 99 GLY A N 1
ATOM 772 C CA . GLY A 1 99 ? 21.104 -0.783 -11.714 1.00 48.19 99 GLY A CA 1
ATOM 773 C C . GLY A 1 99 ? 19.986 -0.308 -12.646 1.00 48.19 99 GLY A C 1
ATOM 774 O O . GLY A 1 99 ? 20.255 -0.128 -13.829 1.00 48.19 99 GLY A O 1
ATOM 775 N N . ARG A 1 100 ? 18.764 -0.051 -12.166 1.0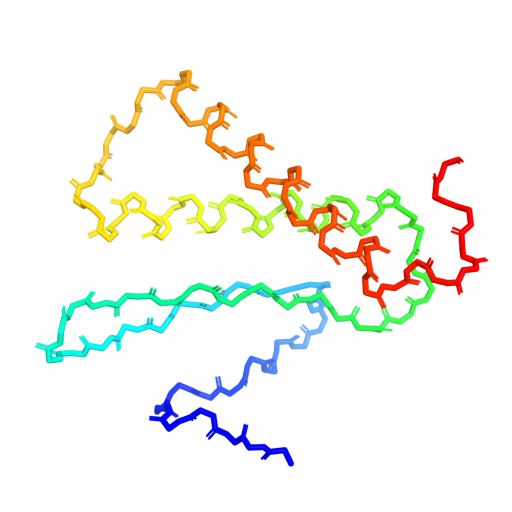0 52.91 100 ARG A N 1
ATOM 776 C CA . ARG A 1 100 ? 17.726 0.595 -12.988 1.00 52.91 100 ARG A CA 1
ATOM 777 C C . ARG A 1 100 ? 17.709 2.092 -12.673 1.00 52.91 100 ARG A C 1
ATOM 779 O O . ARG A 1 100 ? 17.576 2.459 -11.510 1.00 52.91 100 ARG A O 1
ATOM 786 N N . LYS A 1 101 ? 17.900 2.952 -13.680 1.00 48.59 101 LYS A N 1
ATOM 787 C CA . LYS A 1 101 ? 17.572 4.380 -13.556 1.00 48.59 101 LYS A CA 1
ATOM 788 C C . LYS A 1 101 ? 16.055 4.466 -13.430 1.00 48.59 101 LYS A C 1
ATOM 790 O O . LYS A 1 101 ? 15.348 4.086 -14.357 1.00 48.59 101 LYS A O 1
ATOM 795 N N . TRP A 1 102 ? 15.588 4.865 -12.257 1.00 61.44 102 TRP A N 1
ATOM 796 C CA . TRP A 1 102 ? 14.186 5.154 -12.004 1.00 61.44 102 TRP A CA 1
ATOM 797 C C . TRP A 1 102 ? 14.010 6.658 -12.165 1.00 61.44 102 TRP A C 1
ATOM 799 O O . TRP A 1 102 ? 14.455 7.405 -11.296 1.00 61.44 102 TRP A O 1
ATOM 809 N N . LEU A 1 103 ? 13.388 7.025 -13.294 1.00 53.19 103 LEU A N 1
ATOM 810 C CA . LEU A 1 103 ? 13.248 8.375 -13.863 1.00 53.19 103 LEU A CA 1
ATOM 811 C C . LEU A 1 103 ? 14.562 9.009 -14.366 1.00 53.19 103 LEU A C 1
ATOM 813 O O . LEU A 1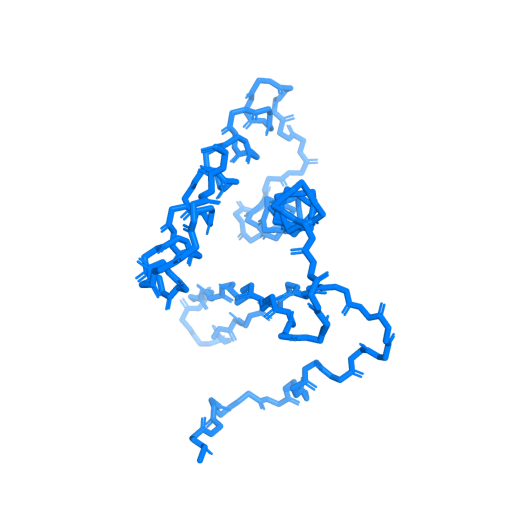 103 ? 15.617 8.906 -13.700 1.00 53.19 103 LEU A O 1
#

Nearest PDB structures (foldseek):
  8rdj-assembly1_H  TM=2.245E-01  e=1.876E+00  Sinapis alba

Sequence (103 aa):
MQRLNSAIPWPDVPNAGGHTQWLKNDKTDEAIILVVIHSAAERDALEVIMTIVHEAVHVWQFLCDHIGESKPGIEMEAYGIENISRSLIEAYCKTQGKGRKWL

pLDDT: mean 81.59, std 17.92, range [30.53, 98.5]